Protein AF-A0A2I0VKV6-F1 (afdb_monomer_lite)

Structure (mmCIF, N/CA/C/O backbone):
data_AF-A0A2I0VKV6-F1
#
_entry.id   AF-A0A2I0VKV6-F1
#
loop_
_atom_site.group_PDB
_atom_site.id
_atom_site.type_symbol
_atom_site.label_atom_id
_atom_site.label_alt_id
_atom_site.label_comp_id
_atom_site.label_asym_id
_atom_site.label_entity_id
_atom_site.label_seq_id
_atom_site.pdbx_PDB_ins_code
_atom_site.Cartn_x
_atom_site.Cartn_y
_atom_site.Cartn_z
_atom_site.occupancy
_atom_site.B_iso_or_equiv
_atom_site.auth_seq_id
_atom_site.auth_comp_id
_atom_site.auth_asym_id
_atom_site.auth_atom_id
_atom_site.pdbx_PDB_model_num
ATOM 1 N N . MET A 1 1 ? -12.403 17.972 12.246 1.00 59.34 1 MET A N 1
ATOM 2 C CA . MET A 1 1 ? -11.011 17.632 11.879 1.00 59.34 1 MET A CA 1
ATOM 3 C C . MET A 1 1 ? -10.109 18.483 12.746 1.00 59.34 1 MET A C 1
ATOM 5 O O . MET A 1 1 ? -10.178 19.699 12.643 1.00 59.34 1 MET A O 1
ATOM 9 N N . ALA A 1 2 ? -9.385 17.865 13.672 1.00 76.12 2 ALA A N 1
ATOM 10 C CA . ALA A 1 2 ? -8.516 18.567 14.611 1.00 76.12 2 ALA A CA 1
ATOM 11 C C . ALA A 1 2 ? -7.079 18.108 14.361 1.00 76.12 2 ALA A C 1
ATOM 13 O O . ALA A 1 2 ? -6.806 16.908 14.392 1.00 76.12 2 ALA A O 1
ATOM 14 N N . ILE A 1 3 ? -6.188 19.062 14.092 1.00 76.88 3 ILE A N 1
ATOM 15 C CA . ILE A 1 3 ? -4.771 18.800 13.840 1.00 76.88 3 ILE A CA 1
ATOM 16 C C . ILE A 1 3 ? -4.056 18.804 15.188 1.00 76.88 3 ILE A C 1
ATOM 18 O O . ILE A 1 3 ? -4.077 19.812 15.8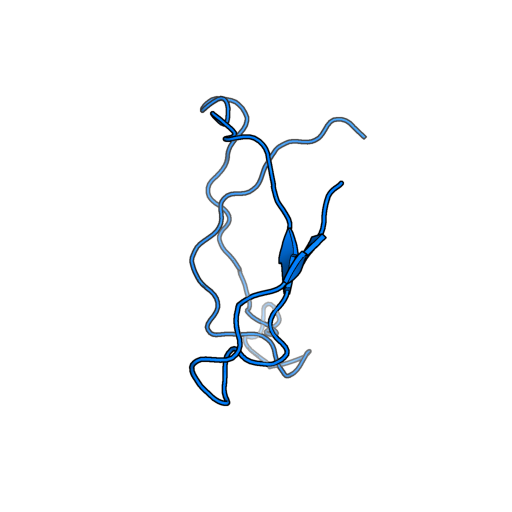93 1.00 76.88 3 ILE A O 1
ATOM 22 N N . HIS A 1 4 ? -3.428 17.686 15.550 1.00 77.44 4 HIS A N 1
ATOM 23 C CA . HIS A 1 4 ? -2.636 17.597 16.769 1.00 77.44 4 HIS A CA 1
ATOM 24 C C . HIS A 1 4 ? -1.150 17.772 16.436 1.00 77.44 4 HIS A C 1
ATOM 26 O O . HIS A 1 4 ? -0.568 16.974 15.696 1.00 77.44 4 HIS A O 1
ATOM 32 N N . LEU A 1 5 ? -0.537 18.817 16.993 1.00 80.56 5 LEU A N 1
ATOM 33 C CA . LEU A 1 5 ? 0.900 19.067 16.890 1.00 80.56 5 LEU A CA 1
ATOM 34 C C . LEU A 1 5 ? 1.638 18.294 17.984 1.00 80.56 5 LEU A C 1
ATOM 36 O O . LEU A 1 5 ? 1.231 18.297 19.148 1.00 80.56 5 LEU A O 1
ATOM 40 N N . TYR A 1 6 ? 2.721 17.610 17.621 1.00 76.19 6 TYR A N 1
ATOM 41 C CA . TYR A 1 6 ? 3.561 16.949 18.614 1.00 76.19 6 TYR A CA 1
ATOM 42 C C . TYR A 1 6 ? 4.344 17.965 19.449 1.00 76.19 6 TYR A C 1
ATOM 44 O O . TYR A 1 6 ? 4.754 19.016 18.960 1.00 76.19 6 TYR A O 1
ATOM 52 N N . LYS A 1 7 ? 4.613 17.622 20.715 1.00 76.00 7 LYS A N 1
ATOM 53 C CA . LYS A 1 7 ? 5.634 18.334 21.490 1.00 76.00 7 LYS A CA 1
ATOM 54 C C . LYS A 1 7 ? 7.006 18.050 20.874 1.00 76.00 7 LYS A C 1
ATOM 56 O O . LYS A 1 7 ? 7.332 16.907 20.555 1.00 76.00 7 LYS A O 1
ATOM 61 N N . THR A 1 8 ? 7.809 19.095 20.711 1.00 73.81 8 THR A N 1
ATOM 62 C CA . THR A 1 8 ? 9.150 19.040 20.122 1.00 73.81 8 THR A CA 1
ATOM 63 C C . THR A 1 8 ? 10.123 18.325 21.063 1.00 73.81 8 THR A C 1
ATOM 65 O O . THR A 1 8 ? 10.769 18.954 21.897 1.00 73.81 8 THR A O 1
ATOM 68 N N . SER A 1 9 ? 10.204 16.996 20.964 1.00 77.50 9 SER A N 1
ATOM 69 C CA . SER A 1 9 ? 11.135 16.175 21.761 1.00 77.50 9 SER A CA 1
ATOM 70 C C . SER A 1 9 ? 12.236 15.520 20.922 1.00 77.50 9 SER A C 1
ATOM 72 O O . SER A 1 9 ? 13.278 15.165 21.461 1.00 77.50 9 SER A O 1
ATOM 74 N N . THR A 1 10 ? 12.038 15.372 19.608 1.00 83.06 10 THR A N 1
ATOM 75 C CA . THR A 1 10 ? 13.039 14.850 18.660 1.00 83.06 10 THR A CA 1
ATOM 76 C C . THR A 1 10 ? 12.970 15.624 17.339 1.00 83.06 10 THR A C 1
ATOM 78 O O . THR A 1 10 ? 11.861 15.936 16.894 1.00 83.06 10 THR A O 1
ATOM 81 N N . PRO A 1 11 ? 14.105 15.905 16.664 1.00 81.19 11 PRO A N 1
ATOM 82 C CA . PRO A 1 11 ? 14.127 16.726 15.447 1.00 81.19 11 PRO A CA 1
ATOM 83 C C . PRO A 1 11 ? 13.268 16.155 14.309 1.00 81.19 11 PRO A C 1
ATOM 85 O O . PRO A 1 11 ? 12.709 16.915 13.525 1.00 81.19 11 PRO A O 1
ATOM 88 N N . SER A 1 12 ? 13.098 14.831 14.248 1.00 77.69 12 SER A N 1
ATOM 89 C CA . SER A 1 12 ? 12.244 14.153 13.262 1.00 77.69 12 SER A CA 1
ATOM 90 C C . SER A 1 12 ? 10.746 14.396 13.469 1.00 77.69 12 SER A C 1
ATOM 92 O O . SER A 1 12 ? 9.981 14.342 12.510 1.00 77.69 12 SER A O 1
ATOM 94 N N . THR A 1 13 ? 10.322 14.663 14.707 1.00 77.75 13 THR A N 1
ATOM 95 C CA . THR A 1 13 ? 8.906 14.795 15.092 1.00 77.75 13 THR A CA 1
ATOM 96 C C . THR A 1 13 ? 8.517 16.256 15.342 1.00 77.75 13 THR A C 1
ATOM 98 O O . THR A 1 13 ? 7.332 16.564 15.407 1.00 77.75 13 THR A O 1
ATOM 101 N N . CYS A 1 14 ? 9.488 17.177 15.425 1.00 74.88 14 CYS A N 1
ATOM 102 C CA . CYS A 1 14 ? 9.254 18.595 15.722 1.00 74.88 14 CYS A CA 1
ATOM 103 C C . CYS A 1 14 ? 8.264 19.285 14.771 1.00 74.88 14 CYS A C 1
ATOM 105 O O . CYS A 1 14 ? 7.481 20.111 15.221 1.00 74.88 14 CYS A O 1
ATOM 107 N N . ASN A 1 15 ? 8.269 18.919 13.486 1.00 78.31 15 ASN A N 1
ATOM 108 C CA . ASN A 1 15 ? 7.338 19.450 12.480 1.00 78.31 15 ASN A CA 1
ATOM 109 C C . ASN A 1 15 ? 6.223 18.450 12.123 1.00 78.31 15 ASN A C 1
ATOM 111 O O . ASN A 1 15 ? 5.529 18.610 11.120 1.00 78.31 15 ASN A O 1
ATOM 115 N N . GLY A 1 16 ? 6.085 17.375 12.902 1.00 75.12 16 GLY A N 1
ATOM 116 C CA . GLY A 1 16 ? 5.088 16.341 12.676 1.00 75.12 16 GLY A CA 1
ATOM 117 C C . GLY A 1 16 ? 3.710 16.789 13.156 1.00 75.12 16 GLY A C 1
ATOM 118 O O . GLY A 1 16 ? 3.542 17.208 14.301 1.00 75.12 16 GLY A O 1
ATOM 119 N N . ALA A 1 1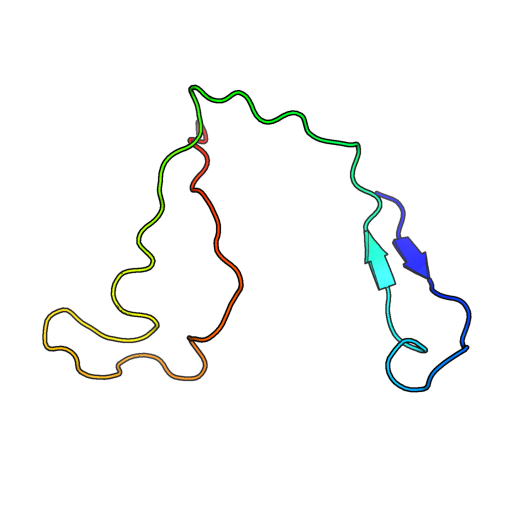7 ? 2.713 16.641 12.292 1.00 79.75 17 ALA A N 1
ATOM 120 C CA . ALA A 1 17 ? 1.309 16.803 12.634 1.00 79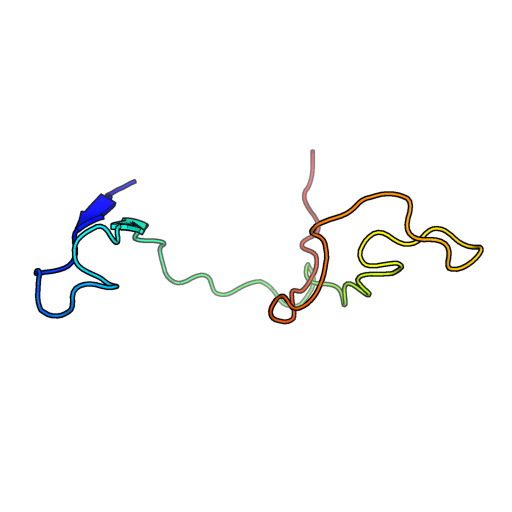.75 17 ALA A CA 1
ATOM 121 C C . ALA A 1 17 ? 0.571 15.495 12.338 1.00 79.75 17 ALA A C 1
ATOM 123 O O . ALA A 1 17 ? 0.823 14.858 11.312 1.00 79.75 17 ALA A O 1
ATOM 124 N N . VAL A 1 18 ? -0.335 15.093 13.229 1.00 78.94 18 VAL A N 1
ATOM 125 C CA . VAL A 1 18 ? -1.194 13.921 13.024 1.00 78.94 18 VAL A CA 1
ATOM 126 C C . VAL A 1 18 ? -2.654 14.326 13.113 1.00 78.94 18 VAL A C 1
ATOM 128 O O . VAL A 1 18 ? -3.048 15.172 13.917 1.00 78.94 18 VAL A O 1
ATOM 131 N N . ASP A 1 19 ? -3.446 13.725 12.233 1.00 78.56 19 ASP A N 1
ATOM 132 C CA . ASP A 1 19 ? -4.888 13.902 12.192 1.00 78.56 19 ASP A CA 1
ATOM 133 C C . ASP A 1 19 ? -5.567 12.977 13.209 1.00 78.56 19 ASP A C 1
ATOM 135 O O . ASP A 1 19 ? -5.304 11.770 13.256 1.00 78.56 19 ASP A O 1
ATOM 139 N N . ASN A 1 20 ? -6.457 13.547 14.021 1.00 72.12 20 ASN A N 1
ATOM 140 C CA . ASN A 1 20 ? -7.243 12.792 14.987 1.00 72.12 20 ASN A CA 1
ATOM 141 C C . ASN A 1 20 ? -8.462 12.168 14.296 1.00 72.12 20 ASN A C 1
ATOM 143 O O . ASN A 1 20 ? -9.520 12.790 14.188 1.00 72.12 20 ASN A O 1
ATOM 147 N N . GLN A 1 21 ? -8.322 10.914 13.865 1.00 72.12 21 GLN A N 1
ATOM 148 C CA . GLN A 1 21 ? -9.443 10.117 13.366 1.00 72.12 21 GLN A CA 1
ATOM 149 C C . GLN A 1 21 ? -10.110 9.328 14.494 1.00 72.12 21 GLN A C 1
ATOM 151 O O . GLN A 1 21 ? -9.447 8.713 15.332 1.00 72.12 21 GLN A O 1
ATOM 156 N N . VAL A 1 22 ? -11.445 9.311 14.489 1.00 74.38 22 VAL A N 1
ATOM 157 C CA . VAL A 1 22 ? -12.240 8.421 15.344 1.00 74.38 22 VAL A CA 1
ATOM 158 C C . VAL A 1 22 ? -11.843 6.975 15.037 1.00 74.38 22 VAL A C 1
ATOM 160 O O . VAL A 1 22 ? -11.676 6.612 13.870 1.00 74.38 22 VAL A O 1
ATOM 163 N N . LYS A 1 23 ? -11.677 6.142 16.075 1.00 71.50 23 LYS A N 1
ATOM 164 C CA . LYS A 1 23 ? -11.351 4.718 15.903 1.00 71.50 23 LYS A CA 1
ATOM 165 C C . LYS A 1 23 ? -12.375 4.079 14.963 1.00 71.50 23 LYS A C 1
ATOM 167 O O . LYS A 1 23 ? -13.551 3.976 15.300 1.00 71.50 23 LYS A O 1
ATOM 172 N N . SER A 1 24 ? -11.924 3.664 13.781 1.00 67.31 24 SER A N 1
ATOM 173 C CA . SER A 1 24 ? -12.782 2.983 12.814 1.00 67.31 24 SER A CA 1
ATOM 174 C C . SER A 1 24 ? -12.743 1.478 13.066 1.00 67.31 24 SER A C 1
ATOM 176 O O . SER A 1 24 ? -11.670 0.882 13.067 1.00 67.31 24 SER A O 1
ATOM 178 N N . ASN A 1 25 ? -13.914 0.872 13.274 1.00 68.69 25 ASN A N 1
ATOM 179 C CA . ASN A 1 25 ? -14.122 -0.571 13.155 1.00 68.69 25 ASN A CA 1
ATOM 180 C C . ASN A 1 25 ? -14.571 -0.828 11.714 1.00 68.69 25 ASN A C 1
ATOM 182 O O . ASN A 1 25 ? -15.738 -0.587 11.396 1.00 68.69 25 ASN A O 1
ATOM 186 N N . PRO A 1 26 ? -13.670 -1.208 10.796 1.00 66.75 26 PRO A N 1
ATOM 187 C CA . PRO A 1 26 ? -14.063 -1.369 9.411 1.00 66.75 26 PRO A CA 1
ATOM 188 C C . PRO A 1 26 ? -14.903 -2.652 9.285 1.00 66.75 26 PRO A C 1
ATOM 190 O O . PRO A 1 26 ? -14.514 -3.705 9.782 1.00 66.75 26 PRO A O 1
ATOM 193 N N . GLN A 1 27 ? -16.076 -2.570 8.651 1.00 74.06 27 GLN A N 1
ATOM 194 C CA . GLN A 1 27 ? -16.919 -3.745 8.407 1.00 74.06 27 GLN A CA 1
ATOM 195 C C . GLN A 1 27 ? -16.192 -4.733 7.490 1.00 74.06 27 GLN A C 1
ATOM 197 O O . GLN A 1 27 ? -15.901 -4.407 6.339 1.00 74.06 27 GLN A O 1
ATOM 202 N N . ASN A 1 28 ? -15.943 -5.950 7.982 1.00 72.25 28 ASN A N 1
ATOM 203 C CA . ASN A 1 28 ? -15.172 -6.982 7.276 1.00 72.25 28 ASN A CA 1
ATOM 204 C C . ASN A 1 28 ? -15.704 -7.287 5.861 1.00 72.25 28 ASN A 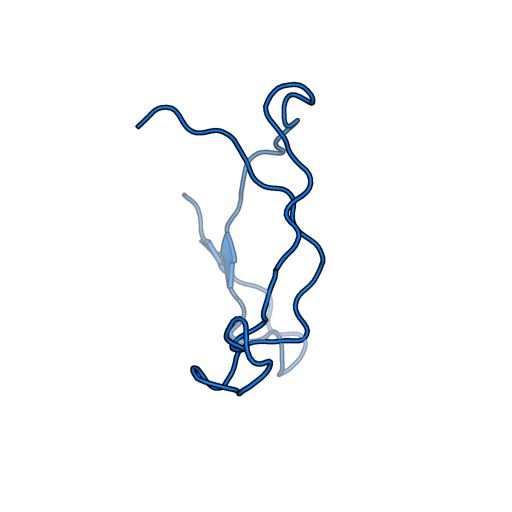C 1
ATOM 206 O O . ASN A 1 28 ? -14.914 -7.569 4.966 1.00 72.25 28 ASN A O 1
ATOM 210 N N . ASN A 1 29 ? -17.016 -7.157 5.631 1.00 81.25 29 ASN A N 1
ATOM 211 C CA . ASN A 1 29 ? -17.662 -7.475 4.349 1.00 81.25 29 ASN A CA 1
ATOM 212 C C . ASN A 1 29 ? -17.381 -6.452 3.230 1.00 81.25 29 ASN A C 1
ATOM 214 O O . ASN A 1 29 ? -17.643 -6.725 2.060 1.00 81.25 29 ASN A O 1
ATOM 218 N N . LEU A 1 30 ? -16.872 -5.263 3.567 1.00 87.12 30 LEU A N 1
ATOM 219 C CA . LEU A 1 30 ? -16.614 -4.177 2.609 1.00 87.12 30 LEU A CA 1
ATOM 220 C C . LEU A 1 30 ? -15.119 -4.001 2.304 1.00 87.12 30 LEU A C 1
ATOM 222 O O . LEU A 1 30 ? -14.722 -3.020 1.665 1.00 87.12 30 LEU A O 1
ATOM 226 N N . ILE A 1 31 ? -14.288 -4.935 2.769 1.00 88.44 31 ILE A N 1
ATOM 227 C CA . ILE A 1 31 ? -12.833 -4.856 2.703 1.00 88.44 31 ILE A CA 1
ATOM 228 C C . ILE A 1 31 ? -12.287 -6.005 1.856 1.00 88.44 31 ILE A C 1
ATOM 230 O O . ILE A 1 31 ? -12.584 -7.168 2.104 1.00 88.44 31 ILE A O 1
ATOM 234 N N . TYR A 1 32 ? -11.416 -5.682 0.900 1.00 87.06 32 TYR A N 1
ATOM 235 C CA . TYR A 1 32 ? -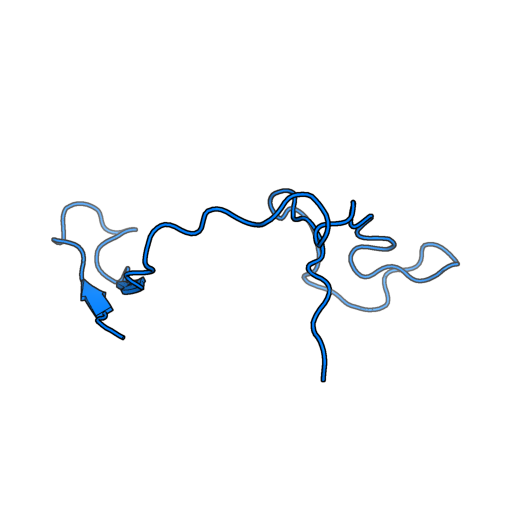10.811 -6.661 -0.003 1.00 87.06 32 TYR A CA 1
ATOM 236 C C . TYR A 1 32 ? -9.284 -6.609 0.040 1.00 87.06 32 TYR A C 1
ATOM 238 O O . TYR A 1 32 ? -8.667 -5.559 0.258 1.00 87.06 32 TYR A O 1
ATOM 246 N N . GLY A 1 33 ? -8.653 -7.760 -0.199 1.00 84.62 33 GLY A N 1
ATOM 247 C CA . GLY A 1 33 ? -7.209 -7.845 -0.374 1.00 84.62 33 GLY A CA 1
ATOM 248 C C . GLY A 1 33 ? -6.773 -7.057 -1.607 1.00 84.62 33 GLY A C 1
ATOM 249 O O . GLY A 1 33 ? -7.079 -7.440 -2.730 1.00 84.62 33 GLY A O 1
ATOM 250 N N . GLN A 1 34 ? -6.031 -5.967 -1.411 1.00 80.62 34 GLN A N 1
ATOM 251 C CA . GLN A 1 34 ? -5.489 -5.193 -2.523 1.00 80.62 34 GLN A CA 1
ATOM 252 C C . GLN A 1 34 ? -4.069 -5.659 -2.832 1.00 80.62 34 GLN A C 1
ATOM 254 O O . GLN A 1 34 ? -3.102 -5.234 -2.188 1.00 80.62 34 GLN A O 1
ATOM 259 N N . HIS A 1 35 ? -3.923 -6.512 -3.846 1.00 73.50 35 HIS A N 1
ATOM 260 C CA . HIS A 1 35 ? -2.611 -6.726 -4.437 1.00 73.50 35 HIS A CA 1
ATOM 261 C C . HIS A 1 35 ? -2.195 -5.420 -5.118 1.00 73.50 35 HIS A C 1
ATOM 263 O O . HIS A 1 35 ? -2.819 -4.980 -6.083 1.00 73.50 35 HIS A O 1
ATOM 269 N N . ARG A 1 36 ? -1.152 -4.759 -4.601 1.00 70.06 36 ARG A N 1
ATOM 270 C CA . ARG A 1 36 ? -0.550 -3.589 -5.261 1.00 70.06 36 ARG A CA 1
ATOM 271 C C . ARG A 1 36 ? 0.254 -4.071 -6.458 1.00 70.06 36 ARG A C 1
ATOM 273 O O . ARG A 1 36 ? 1.486 -4.081 -6.415 1.00 70.06 36 ARG A O 1
ATOM 280 N N . CYS A 1 37 ? -0.452 -4.553 -7.475 1.00 65.00 37 CYS A N 1
ATOM 281 C CA . CYS A 1 37 ? 0.170 -5.042 -8.685 1.00 65.00 37 CYS A CA 1
ATOM 282 C C . CYS A 1 37 ? 0.961 -3.897 -9.317 1.00 65.00 37 CYS A C 1
ATOM 284 O O . CYS A 1 37 ? 0.456 -2.782 -9.438 1.00 65.00 37 CYS A O 1
ATOM 286 N N . GLY A 1 38 ? 2.225 -4.177 -9.633 1.00 71.81 38 GLY A N 1
ATOM 287 C CA . GLY A 1 38 ? 3.096 -3.256 -10.345 1.00 71.81 38 GLY A CA 1
ATOM 288 C C . GLY A 1 38 ? 3.298 -1.923 -9.635 1.00 71.81 38 GLY A C 1
ATOM 289 O O . GLY A 1 38 ? 2.904 -0.905 -10.185 1.00 71.81 38 GLY A O 1
ATOM 290 N N . LYS A 1 39 ? 3.936 -1.923 -8.448 1.00 85.31 39 LYS A N 1
ATOM 291 C CA . LYS A 1 39 ? 4.438 -0.754 -7.678 1.00 85.31 39 LYS A CA 1
ATOM 292 C C . LYS A 1 39 ? 5.251 0.229 -8.556 1.00 85.31 39 LYS A C 1
ATOM 294 O O . LYS A 1 39 ? 6.463 0.318 -8.444 1.00 85.31 39 LYS A O 1
ATOM 299 N N . GLY A 1 40 ? 4.581 0.914 -9.471 1.00 88.12 40 GLY A N 1
ATOM 300 C CA . GLY A 1 40 ? 5.166 1.645 -10.588 1.00 88.12 40 GLY A CA 1
ATOM 301 C C . GLY A 1 40 ? 5.640 0.825 -11.795 1.00 88.12 40 GLY A C 1
ATOM 302 O O . GLY A 1 40 ? 6.353 1.378 -12.627 1.00 88.12 40 GLY A O 1
ATOM 303 N N . ARG A 1 41 ? 5.249 -0.453 -11.921 1.00 94.06 41 ARG A N 1
ATOM 304 C CA . ARG A 1 41 ? 5.597 -1.321 -13.064 1.00 94.06 41 ARG A CA 1
ATOM 305 C C . ARG A 1 41 ? 4.370 -1.656 -13.913 1.00 94.06 41 ARG A C 1
ATOM 307 O O . ARG A 1 41 ? 3.295 -1.872 -13.364 1.00 94.06 41 ARG A O 1
ATOM 314 N N . ASN A 1 42 ? 4.542 -1.743 -15.229 1.00 91.06 42 ASN A N 1
ATOM 315 C CA . ASN A 1 42 ? 3.496 -2.208 -16.146 1.00 91.06 42 ASN A CA 1
ATOM 316 C C . ASN A 1 42 ? 3.426 -3.750 -16.214 1.00 91.06 42 ASN A C 1
ATOM 318 O O . ASN A 1 42 ? 4.194 -4.452 -15.556 1.00 91.06 42 ASN A O 1
ATOM 322 N N . THR A 1 43 ? 2.521 -4.283 -17.039 1.00 91.19 43 THR A N 1
ATOM 323 C CA . THR A 1 43 ? 2.352 -5.731 -17.281 1.00 91.19 43 THR A CA 1
ATOM 324 C C . THR A 1 43 ? 3.599 -6.413 -17.855 1.00 91.19 43 THR A C 1
ATOM 326 O O . THR A 1 43 ? 3.777 -7.608 -17.658 1.00 91.19 43 THR A O 1
ATOM 329 N N . ARG A 1 44 ? 4.497 -5.656 -18.503 1.00 93.44 44 ARG A N 1
ATOM 330 C CA . ARG A 1 44 ? 5.807 -6.129 -18.992 1.00 93.44 44 ARG A CA 1
ATOM 331 C C . ARG A 1 44 ? 6.896 -6.115 -17.910 1.00 93.44 44 ARG A C 1
ATOM 333 O O . ARG A 1 44 ? 8.034 -6.467 -18.187 1.00 93.44 44 ARG A O 1
ATOM 340 N N . GLY A 1 45 ? 6.585 -5.656 -16.696 1.00 90.75 45 GLY A N 1
ATOM 341 C CA . GLY A 1 45 ? 7.541 -5.533 -15.591 1.00 90.75 45 GLY A CA 1
ATOM 342 C C . GLY A 1 45 ? 8.437 -4.290 -15.645 1.00 90.75 45 GLY A C 1
ATOM 343 O O . GLY A 1 45 ? 9.283 -4.116 -14.767 1.00 90.75 45 GLY A O 1
ATOM 344 N N . ILE A 1 46 ? 8.239 -3.397 -16.617 1.00 93.75 46 ILE A N 1
ATOM 345 C CA . ILE A 1 46 ? 9.045 -2.182 -16.800 1.00 93.75 46 ILE A CA 1
ATOM 346 C C . ILE A 1 46 ? 8.530 -1.082 -15.870 1.00 93.75 46 ILE A C 1
ATOM 348 O O . ILE A 1 46 ? 7.317 -0.891 -15.758 1.00 93.75 46 ILE A O 1
ATOM 352 N N . ILE A 1 47 ? 9.442 -0.342 -15.228 1.00 92.56 47 ILE A N 1
ATOM 353 C CA . ILE A 1 47 ? 9.094 0.826 -14.409 1.00 92.56 47 ILE A CA 1
ATOM 354 C C . ILE A 1 47 ? 8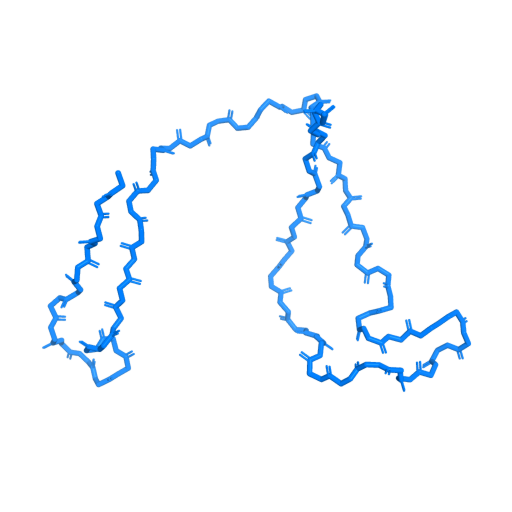.597 1.941 -15.332 1.00 92.56 47 ILE A C 1
ATOM 356 O O . ILE A 1 47 ? 9.363 2.488 -16.117 1.00 92.56 47 ILE A O 1
ATOM 360 N N . THR A 1 48 ? 7.315 2.278 -15.228 1.00 93.62 48 THR A N 1
ATOM 361 C CA . THR A 1 48 ? 6.697 3.390 -15.968 1.00 93.62 48 THR A CA 1
ATOM 362 C C . THR A 1 48 ? 6.457 4.606 -15.084 1.00 93.62 48 THR A C 1
ATOM 364 O O . THR A 1 48 ? 6.347 5.716 -15.588 1.00 93.62 48 THR A O 1
ATOM 367 N N . THR A 1 49 ? 6.388 4.424 -13.762 1.00 90.25 49 THR A N 1
ATOM 368 C CA . THR A 1 49 ? 6.264 5.529 -12.803 1.00 90.25 49 THR A CA 1
ATOM 369 C C . THR A 1 49 ? 7.248 5.335 -11.654 1.00 90.25 49 THR A C 1
ATOM 371 O O . THR A 1 49 ? 7.170 4.325 -10.950 1.00 90.25 49 THR A O 1
ATOM 374 N N . GLY A 1 50 ? 8.145 6.301 -11.450 1.00 90.25 50 GLY A N 1
ATOM 375 C CA . GLY A 1 50 ? 9.120 6.298 -10.355 1.00 90.25 50 GLY A CA 1
ATOM 376 C C . GLY A 1 50 ? 8.507 6.577 -8.978 1.00 90.25 50 GLY A C 1
ATOM 377 O O . GLY A 1 50 ? 7.315 6.859 -8.854 1.00 90.25 50 GLY A O 1
ATOM 378 N N . HIS A 1 51 ? 9.339 6.492 -7.934 1.00 90.31 51 HIS A N 1
ATOM 379 C CA . HIS A 1 51 ? 8.992 6.813 -6.536 1.00 90.31 51 HIS A CA 1
ATOM 380 C C . HIS A 1 51 ? 7.796 6.031 -5.951 1.00 90.31 51 HIS A C 1
ATOM 382 O O . HIS A 1 51 ? 7.156 6.472 -4.998 1.00 90.31 51 HIS A O 1
ATOM 388 N N . ARG A 1 52 ? 7.482 4.848 -6.497 1.00 88.75 52 ARG A N 1
ATOM 389 C CA . ARG A 1 52 ? 6.430 3.956 -5.986 1.00 88.75 52 ARG A CA 1
ATOM 390 C C . ARG A 1 52 ? 7.047 2.649 -5.486 1.00 88.75 52 ARG A C 1
ATOM 392 O O . ARG A 1 52 ? 7.745 1.967 -6.221 1.00 88.75 52 ARG A O 1
ATOM 399 N N . GLY A 1 53 ? 6.781 2.276 -4.233 1.00 88.44 53 GLY A N 1
ATOM 400 C CA . GLY A 1 53 ? 7.337 1.064 -3.615 1.00 88.44 53 GLY A CA 1
ATOM 401 C C . GLY A 1 53 ? 7.367 1.134 -2.085 1.00 88.44 53 GLY A C 1
ATOM 402 O O . GLY A 1 53 ? 7.086 2.179 -1.518 1.00 88.44 53 GLY A O 1
ATOM 403 N N . GLY A 1 54 ? 7.647 0.019 -1.401 1.00 87.81 54 GLY A N 1
ATOM 404 C CA . GLY A 1 54 ? 8.004 0.005 0.035 1.00 87.81 54 GLY A CA 1
ATOM 405 C C . GLY A 1 54 ? 6.919 0.278 1.096 1.00 87.81 54 GLY A C 1
ATOM 406 O O . GLY A 1 54 ? 7.157 0.012 2.265 1.00 87.81 54 GLY A O 1
ATOM 407 N N . GLY A 1 55 ? 5.725 0.765 0.745 1.00 88.19 55 GLY A N 1
ATOM 408 C CA . GLY A 1 55 ? 4.708 1.117 1.754 1.00 88.19 55 GLY A CA 1
ATOM 409 C C . GLY A 1 55 ? 4.045 -0.073 2.479 1.00 88.19 55 GLY A C 1
ATOM 410 O O . GLY A 1 55 ? 3.822 -1.124 1.877 1.00 88.19 55 GLY A O 1
ATOM 411 N N . HIS A 1 56 ? 3.613 0.147 3.730 1.00 89.56 56 HIS A N 1
ATOM 412 C CA . HIS A 1 56 ? 2.867 -0.807 4.578 1.00 89.56 56 HIS A CA 1
ATOM 413 C C . HIS A 1 56 ? 1.633 -1.387 3.881 1.00 89.56 56 HIS A C 1
ATOM 415 O O . HIS A 1 56 ? 0.968 -0.639 3.169 1.00 89.56 56 HIS A O 1
ATOM 421 N N . LYS A 1 57 ? 1.272 -2.658 4.119 1.00 87.44 57 LYS A N 1
ATOM 422 C CA . LYS A 1 57 ? 0.103 -3.341 3.519 1.00 87.44 57 LYS A CA 1
ATOM 423 C C . LYS A 1 57 ? -1.204 -2.566 3.770 1.00 87.44 57 LYS A C 1
ATOM 425 O O . LYS A 1 57 ? -1.409 -1.998 4.837 1.00 87.44 57 LYS A O 1
ATOM 430 N N . ARG A 1 58 ? -2.082 -2.501 2.764 1.00 86.75 58 ARG A N 1
ATOM 431 C CA . ARG A 1 58 ? -3.406 -1.853 2.853 1.00 86.75 58 ARG A CA 1
ATOM 432 C C . ARG A 1 58 ? -4.443 -2.759 2.209 1.00 86.75 58 ARG A C 1
ATOM 434 O O . ARG A 1 58 ? -4.104 -3.504 1.290 1.00 86.75 58 ARG A O 1
ATOM 441 N N . LEU A 1 59 ? -5.668 -2.665 2.698 1.00 89.50 59 LEU A N 1
ATOM 442 C CA . LEU A 1 59 ? -6.833 -3.318 2.125 1.00 89.50 59 LEU A CA 1
ATOM 443 C C . LEU A 1 59 ? -7.650 -2.279 1.352 1.00 89.50 59 LEU A C 1
ATOM 445 O O . LEU A 1 59 ? -7.664 -1.105 1.729 1.00 89.50 59 LEU A O 1
ATOM 449 N N . TYR A 1 60 ? -8.297 -2.708 0.275 1.00 89.50 60 TYR A N 1
ATOM 450 C CA . TYR A 1 60 ? -9.193 -1.858 -0.498 1.00 89.50 60 TYR A CA 1
ATOM 451 C C . TYR A 1 60 ? -10.551 -1.783 0.200 1.00 89.50 60 TYR A C 1
ATOM 453 O O . TYR A 1 60 ? -11.028 -2.794 0.716 1.00 89.50 60 TYR A O 1
ATOM 461 N N . ARG A 1 61 ? -11.170 -0.601 0.213 1.00 90.00 61 ARG A N 1
ATOM 462 C CA . ARG A 1 61 ? -12.528 -0.395 0.730 1.00 90.00 61 ARG A CA 1
ATOM 463 C C . ARG A 1 61 ? -13.470 -0.177 -0.447 1.00 90.00 61 ARG A C 1
ATOM 465 O O . ARG A 1 61 ? -13.173 0.658 -1.298 1.00 90.00 61 ARG A O 1
ATOM 472 N N . LYS A 1 62 ? -14.587 -0.906 -0.482 1.00 88.75 62 LYS A N 1
ATOM 473 C CA . LYS A 1 62 ? -15.661 -0.655 -1.450 1.00 88.75 62 LYS A CA 1
ATOM 474 C C . LYS A 1 62 ? -16.378 0.640 -1.059 1.00 88.75 62 LYS A C 1
ATOM 476 O O . LYS A 1 62 ? -16.886 0.736 0.054 1.00 88.75 62 LYS A O 1
ATOM 481 N N . ILE A 1 63 ? -16.366 1.616 -1.958 1.00 89.31 63 ILE A N 1
ATOM 482 C CA . ILE A 1 63 ? -17.039 2.911 -1.812 1.00 89.31 63 ILE A CA 1
ATOM 483 C C . ILE A 1 63 ? -18.162 2.942 -2.849 1.00 89.31 63 ILE A C 1
ATOM 485 O O . ILE A 1 63 ? -17.949 2.495 -3.977 1.00 89.31 63 ILE A O 1
ATOM 489 N N . ASP A 1 64 ? -19.339 3.408 -2.442 1.00 88.62 64 ASP A N 1
ATOM 490 C CA . ASP A 1 64 ? -20.429 3.758 -3.353 1.00 88.62 64 ASP A CA 1
ATOM 491 C C . ASP A 1 64 ? -20.204 5.212 -3.786 1.00 88.62 64 ASP A C 1
ATOM 493 O O . ASP A 1 64 ? -20.069 6.078 -2.916 1.00 88.62 64 ASP A O 1
ATOM 497 N N . PHE A 1 65 ? -20.003 5.440 -5.085 1.00 87.00 65 PHE A N 1
ATOM 498 C CA . PHE A 1 65 ? -19.569 6.727 -5.646 1.00 87.00 65 PHE A CA 1
ATOM 499 C C . PHE A 1 65 ? -20.736 7.510 -6.234 1.00 87.00 65 PHE A C 1
ATOM 501 O O . PHE A 1 65 ? -21.579 6.877 -6.904 1.00 87.00 65 PHE A O 1
#

Sequence (65 aa):
MAIHLYKTSTPSTCNGAVDNQVKSNPQNNLIYGQHRCGKGRNTRGIITTGHRGGGHKRLYRKIDF

Foldseek 3Di:
DDKDQDDPPDPVRNRPIDDDDDDDPDDPVFWAQDDPPPQCADPVRDRPDPPGDDDDGDIDGDDDD

pLDDT: mean 81.72, std 8.37, range [59.34, 94.06]

Organism: NCBI:txid906689

Secondary structure (DSSP, 8-state):
--EEEPPSSSTTTTT-EEE--------GGGEEE---TTTTB-TTS-B-SSS---PPP-EEE----

InterPro domains:
  IPR012340 Nucleic acid-binding, OB-fold [G3DSA:2.40.50.140] (1-65)
  IPR012340 Nucleic acid-binding, OB-fold [SSF50249] (2-65)
  IPR022666 Large ribosomal subunit protein uL2, RNA-binding domain [PF00181] (28-65)

Radius of gyration: 17.47 Å; chains: 1; bounding box: 35×27×41 Å